Protein AF-Q55FI7-F1 (afdb_monomer)

Sequence (156 aa):
MATTINTSNKNTVKLLDILKIIFENNKTNTISEETLLSLYYIFDQTIFASLELIDKELITKYVFQPSNRYFYVVEGRKGAKYMCLIQGDYCSCPSFNFSVLLKSDSVYCKHQISSILAEIISNVKVIEFDDSEYQSQILSIESLSFKTPTHKFQQK

Mean predicted aligned error: 8.37 Å

Secondary structure (DSSP, 8-state):
-PPP----------HHHHHHHHHHT--SSSPPHHHHHHHHHHHTTHHHHHHHHHHTT-EEEEEEETTTEEEEEEE-GGG-EEEEEGGGTEE-SHHIIIIIIIS-S-SS-HHHHHHHHHHHHT--EEEEEEGGGHHHHHHHHHHTS-----------

InterPro domains:
  IPR007527 Zinc finger, SWIM-type [PS50966] (82-120)

Organism: Dictyostelium discoideum (NCBI:txid44689)

Nearest PDB structures (foldseek):
  4ffj-assembly1_A  TM=4.790E-01  e=2.844E+00  Streptococcus pneumoniae
  3p0l-assembly3_C  TM=3.364E-01  e=8.596E+00  Homo sapiens
  3pcs-assembly3_C  TM=3.323E-01  e=9.720E+00  Escherichia coli O157:H7

Radius of gyration: 17.69 Å; Cα contacts (8 Å, |Δi|>4): 197; chains: 1; bounding box: 40×46×50 Å

pLDDT: mean 85.81, std 16.72, range [36.94, 98.44]

Solvent-accessible surface area (backbone atoms only — not comparable to full-atom values): 9216 Å² total; per-residue (Å²): 135,85,80,81,81,79,80,78,77,76,85,76,77,50,68,70,57,55,52,49,58,62,46,70,76,49,90,54,102,57,82,49,71,68,51,49,52,52,45,34,73,75,49,42,79,45,41,60,65,10,49,53,40,55,78,66,63,35,44,35,36,40,36,22,42,89,80,67,50,66,39,32,42,35,62,47,77,96,75,20,32,29,50,25,36,78,94,71,80,41,50,69,42,54,54,28,56,43,37,30,68,70,64,58,79,31,96,60,34,42,64,48,51,27,52,52,51,30,62,74,70,65,74,50,53,74,48,80,44,50,54,87,45,50,65,60,53,50,53,54,39,56,75,35,34,71,74,66,80,73,73,74,78,76,79,127

Structure (mmCIF, N/CA/C/O backbone):
data_AF-Q55FI7-F1
#
_entry.id   AF-Q55FI7-F1
#
loop_
_atom_site.group_PDB
_atom_site.id
_atom_site.type_symbol
_atom_site.label_atom_id
_atom_site.label_alt_id
_atom_site.label_comp_id
_atom_site.label_asym_id
_atom_site.label_entity_id
_atom_site.label_seq_id
_atom_site.pdbx_PDB_ins_code
_atom_site.Cartn_x
_atom_site.Cartn_y
_atom_site.Cartn_z
_atom_site.occupancy
_atom_site.B_iso_or_equiv
_atom_site.auth_seq_id
_atom_site.auth_comp_id
_atom_site.auth_asym_id
_atom_site.auth_atom_id
_atom_site.pdbx_PDB_model_num
ATOM 1 N N . MET A 1 1 ? -18.807 -5.988 -36.591 1.00 44.88 1 MET A N 1
ATOM 2 C CA . MET A 1 1 ? -18.605 -7.215 -35.792 1.00 44.88 1 MET A CA 1
ATOM 3 C C . MET A 1 1 ? -17.344 -7.017 -34.973 1.00 44.88 1 MET A C 1
ATOM 5 O O . MET A 1 1 ? -16.273 -6.980 -35.559 1.00 44.88 1 MET A O 1
ATOM 9 N N . ALA A 1 2 ? -17.461 -6.773 -33.667 1.00 43.16 2 ALA A N 1
ATOM 10 C CA . ALA A 1 2 ? -16.294 -6.764 -32.791 1.00 43.16 2 ALA A CA 1
ATOM 11 C C . ALA A 1 2 ? -16.048 -8.205 -32.339 1.00 43.16 2 ALA A C 1
ATOM 13 O O . ALA A 1 2 ? -16.924 -8.833 -31.747 1.00 43.16 2 ALA A O 1
ATOM 14 N N . THR A 1 3 ? -14.889 -8.733 -32.712 1.00 41.62 3 THR A N 1
ATOM 15 C CA . THR A 1 3 ? -14.430 -10.080 -32.389 1.00 41.62 3 THR A CA 1
ATOM 16 C C . THR A 1 3 ? -14.264 -10.226 -30.881 1.00 41.62 3 THR A C 1
ATOM 18 O O . THR A 1 3 ? -13.543 -9.457 -30.247 1.00 41.62 3 THR A O 1
ATOM 21 N N . THR A 1 4 ? -14.932 -11.229 -30.319 1.00 44.56 4 THR A N 1
ATOM 22 C CA . THR A 1 4 ? -14.779 -11.695 -28.941 1.00 44.56 4 THR A CA 1
ATOM 23 C C . THR A 1 4 ? -13.309 -11.987 -28.642 1.00 44.56 4 THR A C 1
ATOM 25 O O . THR A 1 4 ? -12.707 -12.866 -29.260 1.00 44.56 4 THR A O 1
ATOM 28 N N . ILE A 1 5 ? -12.729 -11.273 -27.674 1.00 45.03 5 ILE A N 1
ATOM 29 C CA . ILE A 1 5 ? -11.434 -11.640 -27.099 1.00 45.03 5 ILE A CA 1
ATOM 30 C C . ILE A 1 5 ? -11.685 -12.855 -26.209 1.00 45.03 5 ILE A C 1
ATOM 32 O O . ILE A 1 5 ? -12.212 -12.743 -25.106 1.00 45.03 5 ILE A O 1
ATOM 36 N N . ASN A 1 6 ? -11.325 -14.030 -26.712 1.00 42.56 6 ASN A N 1
ATOM 37 C CA . ASN A 1 6 ? -11.330 -15.256 -25.934 1.00 42.56 6 ASN A CA 1
ATOM 38 C C . ASN A 1 6 ? -10.098 -15.250 -25.012 1.00 42.56 6 ASN A C 1
ATOM 40 O O . ASN A 1 6 ? -9.049 -15.787 -25.362 1.00 42.56 6 ASN A O 1
ATOM 44 N N . THR A 1 7 ? -10.185 -14.607 -23.842 1.00 50.78 7 THR A N 1
ATOM 45 C CA . THR A 1 7 ? -9.171 -14.733 -22.777 1.00 50.78 7 THR A CA 1
ATOM 46 C C . THR A 1 7 ? -9.348 -16.065 -22.049 1.00 50.78 7 THR A C 1
ATOM 48 O O . THR A 1 7 ? -9.555 -16.114 -20.839 1.00 50.78 7 THR A O 1
ATOM 51 N N . SER A 1 8 ? -9.317 -17.165 -22.798 1.00 48.09 8 SER A N 1
ATOM 52 C CA . SER A 1 8 ? -9.347 -18.504 -22.230 1.00 48.09 8 SER A CA 1
ATOM 53 C C . SER A 1 8 ? -7.955 -18.822 -21.691 1.00 48.09 8 SER A C 1
ATOM 55 O O . SER A 1 8 ? -7.040 -19.142 -22.443 1.00 48.09 8 SER A O 1
ATOM 57 N N . ASN A 1 9 ? -7.834 -18.742 -20.367 1.00 51.00 9 ASN A N 1
ATOM 58 C CA . ASN A 1 9 ? -6.812 -19.414 -19.571 1.00 51.00 9 ASN A CA 1
ATOM 59 C C . ASN A 1 9 ? -5.389 -18.821 -19.600 1.00 51.00 9 ASN A C 1
ATOM 61 O O . ASN A 1 9 ? -4.402 -19.524 -19.810 1.00 51.00 9 ASN A O 1
ATOM 65 N N . LYS A 1 10 ? -5.252 -17.520 -19.308 1.00 55.03 10 LYS A N 1
ATOM 66 C CA . LYS A 1 10 ? -4.032 -17.075 -18.621 1.00 55.03 10 LYS A CA 1
ATOM 67 C C . LYS A 1 10 ? -4.208 -17.455 -17.156 1.00 55.03 10 LYS A C 1
ATOM 69 O O . LYS A 1 10 ? -5.007 -16.822 -16.473 1.00 55.03 10 LYS A O 1
ATOM 74 N N . ASN A 1 11 ? -3.474 -18.459 -16.680 1.00 55.81 11 ASN A N 1
ATOM 75 C CA . ASN A 1 11 ? -3.245 -18.640 -15.247 1.00 55.81 11 ASN A CA 1
ATOM 76 C C . ASN A 1 11 ? -2.482 -17.405 -14.750 1.00 55.81 11 ASN A C 1
ATOM 78 O O . ASN A 1 11 ? -1.253 -17.387 -14.722 1.00 55.81 11 ASN A O 1
ATOM 82 N N . THR A 1 12 ? -3.194 -16.318 -14.466 1.00 72.19 12 THR A N 1
ATOM 83 C CA . THR A 1 12 ? -2.598 -15.113 -13.902 1.00 72.19 12 THR A CA 1
ATOM 84 C C . THR A 1 12 ? -2.292 -15.406 -12.445 1.00 72.19 12 THR A C 1
ATOM 86 O O . THR A 1 12 ? -3.181 -15.343 -11.599 1.00 72.19 12 THR A O 1
ATOM 89 N N . VAL A 1 13 ? -1.044 -15.764 -12.165 1.00 78.12 13 VAL A N 1
ATOM 90 C CA . VAL A 1 13 ? -0.530 -15.820 -10.798 1.00 78.12 13 VAL A CA 1
ATOM 91 C C . VAL A 1 13 ? -0.375 -14.379 -10.317 1.00 78.12 13 VAL A C 1
ATOM 93 O O . VAL A 1 1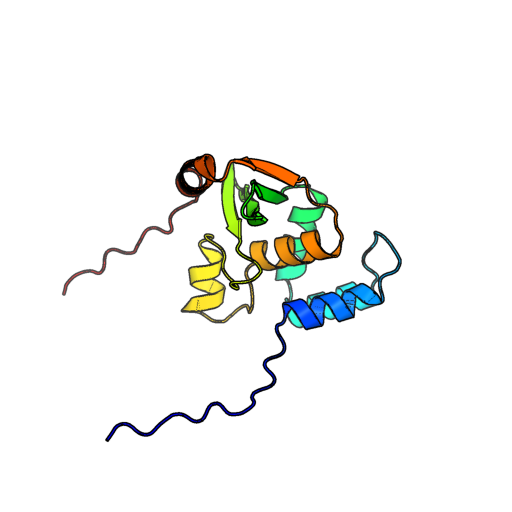3 ? 0.285 -13.583 -10.990 1.00 78.12 13 VAL A O 1
ATOM 96 N N . LYS A 1 14 ? -0.995 -14.012 -9.189 1.00 83.75 14 LYS A N 1
ATOM 97 C CA . LYS A 1 14 ? -0.761 -12.688 -8.603 1.00 83.75 14 LYS A CA 1
ATOM 98 C C . LYS A 1 14 ? 0.590 -12.689 -7.902 1.00 83.75 14 LYS A C 1
ATOM 100 O O . LYS A 1 14 ? 0.974 -13.676 -7.279 1.00 83.75 14 LYS A O 1
ATOM 105 N N . LEU A 1 15 ? 1.290 -11.555 -7.927 1.00 85.25 15 LEU A N 1
ATOM 106 C CA . LEU A 1 15 ? 2.543 -11.412 -7.183 1.00 85.25 15 LEU A CA 1
ATOM 107 C C . LEU A 1 15 ? 2.333 -11.663 -5.680 1.00 85.25 15 LEU A C 1
ATOM 109 O O . LEU A 1 15 ? 3.181 -12.270 -5.037 1.00 85.25 15 LEU A O 1
ATOM 113 N N . LEU A 1 16 ? 1.162 -11.303 -5.143 1.00 85.31 16 LEU A N 1
ATOM 114 C CA . LEU A 1 16 ? 0.759 -11.653 -3.779 1.00 85.31 16 LEU A CA 1
ATOM 115 C C . LEU A 1 16 ? 0.841 -13.163 -3.490 1.00 85.31 16 LEU A C 1
ATOM 117 O O . LEU A 1 16 ? 1.266 -13.543 -2.403 1.00 85.31 16 LEU A O 1
ATOM 121 N N . ASP A 1 17 ? 0.458 -14.016 -4.441 1.00 87.31 17 ASP A N 1
ATOM 122 C CA . ASP A 1 17 ? 0.471 -15.471 -4.258 1.00 87.31 17 ASP A CA 1
ATOM 123 C C . ASP A 1 17 ? 1.910 -16.005 -4.237 1.00 87.31 17 ASP A C 1
ATOM 125 O O . ASP A 1 17 ? 2.257 -16.826 -3.392 1.00 87.31 17 ASP A O 1
ATOM 129 N N . ILE A 1 18 ? 2.783 -15.465 -5.097 1.00 88.19 18 ILE A N 1
ATOM 130 C CA . ILE A 1 18 ? 4.222 -15.782 -5.100 1.00 88.19 18 ILE A CA 1
ATOM 131 C C . ILE A 1 18 ? 4.863 -15.374 -3.770 1.00 88.19 18 ILE A C 1
ATOM 133 O O . ILE A 1 18 ? 5.632 -16.138 -3.192 1.00 88.19 18 ILE A O 1
ATOM 137 N N . LEU A 1 19 ? 4.532 -14.186 -3.260 1.00 89.44 19 LEU A N 1
ATOM 138 C CA . LEU A 1 19 ? 5.065 -13.708 -1.985 1.00 89.44 19 LEU A CA 1
ATOM 139 C C . LEU A 1 19 ? 4.609 -14.578 -0.814 1.00 89.44 19 LEU A C 1
ATOM 141 O O . LEU A 1 19 ? 5.421 -14.877 0.053 1.00 89.44 19 LEU A O 1
ATOM 145 N N . LYS A 1 20 ? 3.351 -15.033 -0.798 1.00 87.31 20 LYS A N 1
ATOM 146 C CA . LYS A 1 20 ? 2.885 -15.988 0.217 1.00 87.31 20 LYS A CA 1
ATOM 147 C C . LYS A 1 20 ? 3.720 -17.266 0.195 1.00 87.31 20 LYS A C 1
ATOM 149 O O . LYS A 1 20 ? 4.226 -17.643 1.241 1.00 87.31 20 LYS A O 1
ATOM 154 N N . ILE A 1 21 ? 3.968 -17.849 -0.979 1.00 87.19 21 ILE A N 1
ATOM 155 C CA . ILE A 1 21 ? 4.804 -19.056 -1.127 1.00 87.19 21 ILE A CA 1
ATOM 156 C C . ILE A 1 21 ? 6.240 -18.815 -0.632 1.00 87.19 21 ILE A C 1
ATOM 158 O O . ILE A 1 21 ? 6.808 -19.647 0.073 1.00 87.19 21 ILE A O 1
ATOM 162 N N . ILE A 1 22 ? 6.834 -17.663 -0.962 1.00 86.38 22 ILE A N 1
ATOM 163 C CA . ILE A 1 22 ? 8.176 -17.287 -0.485 1.00 86.38 22 ILE A CA 1
ATOM 164 C C . ILE A 1 22 ? 8.225 -17.252 1.054 1.00 86.38 22 ILE A C 1
ATOM 166 O O . ILE A 1 22 ? 9.224 -17.656 1.651 1.00 86.38 22 ILE A O 1
ATOM 170 N N . PHE A 1 23 ? 7.149 -16.794 1.696 1.00 83.94 23 PHE A N 1
ATOM 171 C CA . PHE A 1 23 ? 7.047 -16.687 3.150 1.00 83.94 23 PHE A CA 1
ATOM 172 C C . PHE A 1 23 ? 6.506 -17.937 3.852 1.00 83.94 23 PHE A C 1
ATOM 174 O O . PHE A 1 23 ? 6.762 -18.087 5.039 1.00 83.94 23 PHE A O 1
ATOM 181 N N . GLU A 1 24 ? 5.824 -18.857 3.169 1.00 80.44 24 GLU A N 1
ATOM 182 C CA . GLU A 1 24 ? 5.378 -20.138 3.748 1.00 80.44 24 GLU A CA 1
ATOM 183 C C . GLU A 1 24 ? 6.557 -20.954 4.295 1.00 80.44 24 GLU A C 1
ATOM 185 O O . GLU A 1 24 ? 6.442 -21.639 5.312 1.00 80.44 24 GLU A O 1
ATOM 190 N N . ASN A 1 25 ? 7.725 -20.828 3.661 1.00 69.81 25 ASN A N 1
ATOM 191 C CA . ASN A 1 25 ? 8.963 -21.450 4.127 1.00 69.81 25 ASN A CA 1
ATOM 192 C C . ASN A 1 25 ? 9.587 -20.730 5.335 1.00 69.81 25 ASN A C 1
ATOM 194 O O . ASN A 1 25 ? 10.480 -21.275 5.990 1.00 69.81 25 ASN A O 1
ATOM 198 N N . ASN A 1 26 ? 9.121 -19.523 5.657 1.00 68.81 26 ASN A N 1
ATOM 199 C CA . ASN A 1 26 ? 9.643 -18.727 6.751 1.00 68.81 26 ASN A CA 1
ATOM 200 C C . ASN A 1 26 ? 8.934 -19.084 8.066 1.00 68.81 26 ASN A C 1
ATOM 202 O O . ASN A 1 26 ? 7.894 -18.540 8.421 1.00 68.81 26 ASN A O 1
ATOM 206 N N . LYS A 1 27 ? 9.516 -20.027 8.810 1.00 59.59 27 LYS A N 1
ATOM 207 C CA . LYS A 1 27 ? 8.973 -20.521 10.091 1.00 59.59 27 LYS A CA 1
ATOM 208 C C . LYS A 1 27 ? 9.175 -19.561 11.270 1.00 59.59 27 LYS A C 1
ATOM 210 O O . LYS A 1 27 ? 8.808 -19.896 12.393 1.00 59.59 27 LYS A O 1
ATOM 215 N N . THR A 1 28 ? 9.815 -18.417 11.046 1.00 67.94 28 THR A N 1
ATOM 216 C CA . THR A 1 28 ? 10.240 -17.489 12.099 1.00 67.94 28 THR A CA 1
ATOM 217 C C . THR A 1 28 ? 9.657 -16.097 11.879 1.00 67.94 28 THR A C 1
ATOM 219 O O . THR A 1 28 ? 9.407 -15.707 10.744 1.00 67.94 28 THR A O 1
ATOM 222 N N . ASN A 1 29 ? 9.535 -15.303 12.949 1.00 67.00 29 ASN A N 1
ATOM 223 C CA . ASN A 1 29 ? 9.183 -13.875 12.857 1.00 67.00 29 ASN A CA 1
ATOM 224 C C . ASN A 1 29 ? 10.282 -13.023 12.188 1.00 67.00 29 ASN A C 1
ATOM 226 O O . ASN A 1 29 ? 10.115 -11.820 12.013 1.00 67.00 29 ASN A O 1
ATOM 230 N N . THR A 1 30 ? 11.420 -13.626 11.847 1.00 75.25 30 THR A N 1
ATOM 231 C CA . THR A 1 30 ? 12.545 -12.986 11.166 1.00 75.25 30 THR A CA 1
ATOM 232 C C . THR A 1 30 ? 12.545 -13.338 9.685 1.00 75.25 30 THR A C 1
ATOM 234 O O . THR A 1 30 ? 12.233 -14.464 9.316 1.00 75.25 30 THR A O 1
ATOM 237 N N . ILE A 1 31 ? 12.921 -12.402 8.815 1.00 83.25 31 ILE A N 1
ATOM 238 C CA . ILE A 1 31 ? 13.128 -12.694 7.389 1.00 83.25 31 ILE A CA 1
ATOM 239 C C . ILE A 1 31 ? 14.475 -13.409 7.237 1.00 83.25 31 ILE A C 1
ATOM 241 O O . ILE A 1 31 ? 15.502 -12.868 7.641 1.00 83.25 31 ILE A O 1
ATOM 245 N N . SER A 1 32 ? 14.478 -14.622 6.674 1.00 87.69 32 SER A N 1
ATOM 246 C CA . SER A 1 32 ? 15.726 -15.337 6.373 1.00 87.69 32 SER A CA 1
ATOM 247 C C . SER A 1 32 ? 16.547 -14.603 5.303 1.00 87.69 32 SER A C 1
ATOM 249 O O . SER A 1 32 ? 15.985 -13.870 4.488 1.00 87.69 32 SER A O 1
ATOM 251 N N . GLU A 1 33 ? 17.864 -14.818 5.257 1.00 88.75 33 GLU A N 1
ATOM 252 C CA . GLU A 1 33 ? 18.724 -14.222 4.221 1.00 88.75 33 GLU A CA 1
ATOM 253 C C . GLU A 1 33 ? 18.263 -14.605 2.805 1.00 88.75 33 GLU A C 1
ATOM 255 O O . GLU A 1 33 ? 18.174 -13.752 1.927 1.00 88.75 33 GLU A O 1
ATOM 260 N N . GLU A 1 34 ? 17.867 -15.862 2.598 1.00 89.94 34 GLU A N 1
ATOM 261 C CA . GLU A 1 34 ? 17.367 -16.361 1.313 1.00 89.94 34 GLU A CA 1
ATOM 262 C C . GLU A 1 34 ? 16.036 -15.699 0.911 1.00 89.94 34 GLU A C 1
ATOM 264 O O . GLU A 1 34 ? 15.846 -15.289 -0.241 1.00 89.94 34 GLU A O 1
ATOM 269 N N . THR A 1 35 ? 15.129 -15.506 1.877 1.00 90.69 35 THR A N 1
ATOM 270 C CA . THR A 1 35 ? 13.891 -14.740 1.680 1.00 90.69 35 THR A CA 1
ATOM 271 C C . THR A 1 35 ? 14.205 -13.283 1.339 1.00 90.69 35 THR A C 1
ATOM 273 O O . THR A 1 35 ? 13.624 -12.738 0.402 1.00 90.69 35 THR A O 1
ATOM 276 N N . LEU A 1 36 ? 15.139 -12.647 2.053 1.00 92.06 36 LEU A N 1
ATOM 277 C CA . LEU A 1 36 ? 15.524 -11.256 1.814 1.00 92.06 36 LEU A CA 1
ATOM 278 C C . LEU A 1 36 ? 16.141 -11.073 0.422 1.00 92.06 36 LEU A C 1
ATOM 280 O O . LEU A 1 36 ? 15.766 -10.139 -0.283 1.00 92.06 36 LEU A O 1
ATOM 284 N N . LEU A 1 37 ? 17.027 -11.979 0.002 1.00 94.06 37 LEU A N 1
ATOM 285 C CA . LEU A 1 37 ? 17.614 -11.983 -1.339 1.00 94.06 37 LEU A CA 1
ATOM 286 C C . LEU A 1 37 ? 16.546 -12.159 -2.423 1.00 94.06 37 LEU A C 1
ATOM 288 O O . LEU A 1 37 ? 16.572 -11.448 -3.426 1.00 94.06 37 LEU A O 1
ATOM 292 N N . SER A 1 38 ? 15.571 -13.045 -2.205 1.00 93.44 38 SER A N 1
ATOM 293 C CA . SER A 1 38 ? 14.446 -13.241 -3.130 1.00 93.44 38 SER A CA 1
ATOM 294 C C . SER A 1 38 ? 13.596 -11.975 -3.263 1.00 93.44 38 SER A C 1
ATOM 296 O O . SER A 1 38 ? 13.244 -11.565 -4.367 1.00 93.44 38 SER A O 1
ATOM 298 N N . LEU A 1 39 ? 13.298 -11.309 -2.145 1.00 94.12 39 LEU A N 1
ATOM 299 C CA . LEU A 1 39 ? 12.551 -10.051 -2.146 1.00 94.12 39 LEU A CA 1
ATOM 300 C C . LEU A 1 39 ? 13.337 -8.917 -2.802 1.00 94.12 39 LEU A C 1
ATOM 302 O O . LEU A 1 39 ? 12.759 -8.146 -3.565 1.00 94.12 39 LEU A O 1
ATOM 306 N N . TYR A 1 40 ? 14.640 -8.831 -2.539 1.00 95.69 40 TYR A N 1
ATOM 307 C CA . TYR A 1 40 ? 15.529 -7.873 -3.187 1.00 95.69 40 TYR A CA 1
ATOM 308 C C . TYR A 1 40 ? 15.605 -8.112 -4.698 1.00 95.69 40 TYR A C 1
ATOM 310 O O . TYR A 1 40 ? 15.554 -7.164 -5.468 1.00 95.69 40 TYR A O 1
ATOM 318 N N . TYR A 1 41 ? 15.631 -9.364 -5.152 1.00 95.00 41 TYR A N 1
ATOM 319 C CA . TYR A 1 41 ? 15.592 -9.672 -6.581 1.00 95.00 41 TYR A CA 1
ATOM 320 C C . TYR A 1 41 ? 14.296 -9.187 -7.261 1.00 95.00 41 TYR A C 1
ATOM 322 O O . TYR A 1 41 ? 14.329 -8.740 -8.404 1.00 95.00 41 TYR A O 1
ATOM 330 N N . ILE A 1 42 ? 13.157 -9.245 -6.560 1.00 93.38 42 ILE A N 1
ATOM 331 C CA . ILE A 1 42 ? 11.845 -8.843 -7.096 1.00 93.38 42 ILE A CA 1
ATOM 332 C C . ILE A 1 42 ? 11.635 -7.321 -7.031 1.00 93.38 42 ILE A C 1
ATOM 334 O O . ILE A 1 42 ? 11.091 -6.728 -7.963 1.00 93.38 42 ILE A O 1
ATOM 338 N N . PHE A 1 43 ? 12.011 -6.691 -5.917 1.00 95.38 43 PHE A N 1
ATOM 339 C CA . PHE A 1 43 ? 11.673 -5.295 -5.607 1.00 95.38 43 PHE A CA 1
ATOM 340 C C . PHE A 1 43 ? 12.858 -4.330 -5.643 1.00 95.38 43 PHE A C 1
ATOM 342 O O . PHE A 1 43 ? 12.667 -3.124 -5.440 1.00 95.38 43 PHE A O 1
ATOM 349 N N . ASP A 1 44 ? 14.060 -4.848 -5.888 1.00 94.81 44 ASP A N 1
ATOM 350 C CA . ASP A 1 44 ? 15.320 -4.112 -5.853 1.00 94.81 44 ASP A CA 1
ATOM 351 C C . ASP A 1 44 ? 15.450 -3.299 -4.546 1.00 94.81 44 ASP A C 1
ATOM 353 O O . ASP A 1 44 ? 14.990 -3.725 -3.482 1.00 94.81 44 ASP A O 1
ATOM 357 N N . GLN A 1 45 ? 16.027 -2.099 -4.589 1.00 95.50 45 GLN A N 1
ATOM 358 C CA . GLN A 1 45 ? 16.258 -1.237 -3.430 1.00 95.50 45 GLN A CA 1
ATOM 359 C C . GLN A 1 45 ? 14.964 -0.806 -2.716 1.00 95.50 45 GLN A C 1
ATOM 361 O O . GLN A 1 45 ? 15.002 -0.376 -1.559 1.00 95.50 45 GLN A O 1
ATOM 366 N N . THR A 1 46 ? 13.799 -0.936 -3.363 1.00 96.00 46 THR A N 1
ATOM 367 C CA . THR A 1 46 ? 12.503 -0.564 -2.773 1.00 96.00 46 THR A CA 1
ATOM 368 C C . THR A 1 46 ? 12.159 -1.438 -1.564 1.00 96.00 46 THR A C 1
ATOM 370 O O . THR A 1 46 ? 11.446 -0.978 -0.665 1.00 96.00 46 THR A O 1
ATOM 373 N N . ILE A 1 47 ? 12.693 -2.667 -1.490 1.00 96.00 47 ILE A N 1
ATOM 374 C CA . ILE A 1 47 ? 12.448 -3.565 -0.357 1.00 96.00 47 ILE A CA 1
ATOM 375 C C . ILE A 1 47 ? 12.920 -2.963 0.966 1.00 96.00 47 ILE A C 1
ATOM 377 O O . ILE A 1 47 ? 12.175 -2.993 1.939 1.00 96.00 47 ILE A O 1
ATOM 381 N N . PHE A 1 48 ? 14.094 -2.328 1.006 1.00 96.19 48 PHE A N 1
ATOM 382 C CA . PHE A 1 48 ? 14.669 -1.814 2.252 1.00 96.19 48 PHE A CA 1
ATOM 383 C C . PHE A 1 48 ? 13.814 -0.704 2.860 1.00 96.19 48 PHE A C 1
ATOM 385 O O . PHE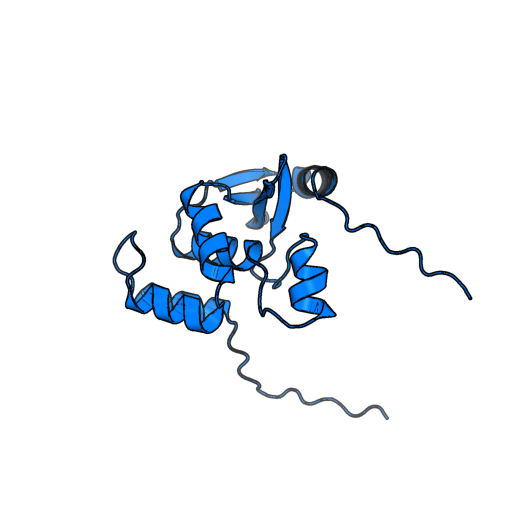 A 1 48 ? 13.503 -0.731 4.047 1.00 96.19 48 PHE A O 1
ATOM 392 N N . ALA A 1 49 ? 13.341 0.224 2.025 1.00 96.06 49 ALA A N 1
ATOM 393 C CA . ALA A 1 49 ? 12.420 1.267 2.467 1.00 96.06 49 ALA A CA 1
ATOM 394 C C . ALA A 1 49 ? 11.042 0.711 2.865 1.00 96.06 49 ALA A C 1
ATOM 396 O O . ALA A 1 49 ? 10.306 1.373 3.588 1.00 96.06 49 ALA A O 1
ATOM 397 N N . SER A 1 50 ? 10.669 -0.471 2.368 1.00 95.81 50 SER A N 1
ATOM 398 C CA . SER A 1 50 ? 9.422 -1.149 2.736 1.00 95.81 50 SER A CA 1
ATOM 399 C C . SER A 1 50 ? 9.548 -1.846 4.090 1.00 95.81 50 SER A C 1
ATOM 401 O O . SER A 1 50 ? 8.638 -1.740 4.906 1.00 95.81 50 SER A O 1
ATOM 403 N N . LEU A 1 51 ? 10.684 -2.504 4.347 1.00 94.38 51 LEU A N 1
ATOM 404 C CA . LEU A 1 51 ? 11.000 -3.123 5.636 1.00 94.38 51 LEU A CA 1
ATOM 405 C C . LEU A 1 51 ? 11.114 -2.071 6.745 1.00 94.38 51 LEU A C 1
ATOM 407 O O . LEU A 1 51 ? 10.522 -2.247 7.800 1.00 94.38 51 LEU A O 1
ATOM 411 N N . GLU A 1 52 ? 11.726 -0.915 6.464 1.00 95.06 52 GLU A N 1
ATOM 412 C CA . GLU A 1 52 ? 11.797 0.201 7.420 1.00 95.06 52 GLU A CA 1
ATOM 413 C C . GLU A 1 52 ? 10.405 0.676 7.889 1.00 95.06 52 GLU A C 1
ATOM 415 O O . GLU A 1 52 ? 10.242 1.083 9.039 1.00 95.06 52 GLU A O 1
ATOM 420 N N . LEU A 1 53 ? 9.385 0.633 7.019 1.00 95.38 53 LEU A N 1
ATOM 421 C CA . LEU A 1 53 ? 8.008 0.988 7.393 1.00 95.38 53 LEU A CA 1
ATOM 422 C C . LEU A 1 53 ? 7.379 -0.046 8.336 1.00 95.38 53 LEU A C 1
ATOM 424 O O . LEU A 1 53 ? 6.582 0.333 9.193 1.00 95.38 53 LEU A O 1
ATOM 428 N N . ILE A 1 54 ? 7.725 -1.325 8.171 1.00 93.44 54 ILE A N 1
ATOM 429 C CA . ILE A 1 54 ? 7.255 -2.421 9.027 1.00 93.44 54 ILE A CA 1
ATOM 430 C C . ILE A 1 54 ? 7.951 -2.345 10.385 1.00 93.44 54 ILE A C 1
ATOM 432 O O . ILE A 1 54 ? 7.271 -2.342 11.405 1.00 93.44 54 ILE A O 1
ATOM 436 N N . ASP A 1 55 ? 9.278 -2.198 10.397 1.00 92.12 55 ASP A N 1
ATOM 437 C CA . ASP A 1 55 ? 10.088 -2.119 11.621 1.00 92.12 55 ASP A CA 1
ATOM 438 C C . ASP A 1 55 ? 9.684 -0.938 12.516 1.00 92.12 55 ASP A C 1
ATOM 440 O O . ASP A 1 55 ? 9.799 -1.000 13.736 1.00 92.12 55 ASP A O 1
ATOM 444 N N . LYS A 1 56 ? 9.203 0.153 11.909 1.00 93.88 56 LYS A N 1
ATOM 445 C CA . LYS A 1 56 ? 8.707 1.345 12.613 1.00 93.88 56 LYS A CA 1
ATOM 446 C C . LYS A 1 56 ? 7.214 1.292 12.953 1.00 93.88 56 LYS A C 1
ATOM 448 O O . LYS A 1 56 ? 6.684 2.298 13.416 1.00 93.88 56 LYS A O 1
ATOM 453 N N . GLU A 1 57 ? 6.538 0.175 12.683 1.00 93.94 57 GLU A N 1
ATOM 454 C CA . GLU A 1 57 ? 5.103 -0.025 12.934 1.00 93.94 57 GLU A CA 1
ATOM 455 C C . GLU A 1 57 ? 4.206 1.047 12.273 1.00 93.94 57 GLU A C 1
ATOM 457 O O . GLU A 1 57 ? 3.147 1.417 12.778 1.00 93.94 57 GLU A O 1
ATOM 462 N N . LEU A 1 58 ? 4.605 1.547 11.097 1.00 95.38 58 LEU A N 1
ATOM 463 C CA . LEU A 1 58 ? 3.929 2.646 10.387 1.00 95.38 58 LEU A CA 1
ATOM 464 C C . LEU A 1 58 ? 2.761 2.178 9.509 1.00 95.38 58 LEU A C 1
ATOM 466 O O . LEU A 1 58 ? 2.360 2.871 8.570 1.00 95.38 58 LEU A O 1
ATOM 470 N N . ILE A 1 59 ? 2.234 0.983 9.770 1.00 96.38 59 ILE A N 1
ATOM 471 C CA . ILE A 1 59 ? 1.198 0.339 8.965 1.00 96.38 59 ILE A CA 1
ATOM 472 C C . ILE A 1 59 ? 0.058 -0.070 9.888 1.00 96.38 59 ILE A C 1
ATOM 474 O O . ILE A 1 59 ? 0.261 -0.730 10.903 1.00 96.38 59 ILE A O 1
ATOM 478 N N . THR A 1 60 ? -1.163 0.311 9.528 1.00 97.19 60 THR A N 1
ATOM 479 C CA . THR A 1 60 ? -2.380 -0.089 10.240 1.00 97.19 60 THR A CA 1
ATOM 480 C C . THR A 1 60 ? -3.398 -0.649 9.253 1.00 97.19 60 THR A C 1
ATOM 482 O O . THR A 1 60 ? -3.646 -0.048 8.210 1.00 97.19 60 THR A O 1
ATOM 485 N N . LYS A 1 61 ? -4.009 -1.787 9.575 1.00 97.75 61 LYS A N 1
ATOM 486 C CA . LYS A 1 61 ? -5.101 -2.399 8.814 1.00 97.75 61 LYS A CA 1
ATOM 487 C C . LYS A 1 61 ? -6.433 -1.882 9.350 1.00 97.75 61 LYS A C 1
ATOM 489 O O . LYS A 1 61 ? -6.736 -2.062 10.526 1.00 97.75 61 LYS A O 1
ATOM 494 N N . TYR A 1 62 ? -7.210 -1.221 8.502 1.00 98.12 62 TYR A N 1
ATOM 495 C CA . TYR A 1 62 ? -8.566 -0.776 8.826 1.00 98.12 62 TYR A CA 1
ATOM 496 C C . TYR A 1 62 ? -9.531 -1.838 8.321 1.00 98.12 62 TYR A C 1
ATOM 498 O O . TYR A 1 62 ? -9.476 -2.180 7.139 1.00 98.12 62 TYR A O 1
ATOM 506 N N . VAL A 1 63 ? -10.380 -2.364 9.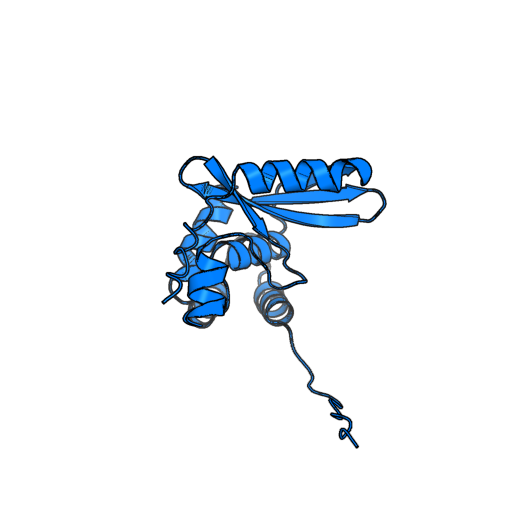201 1.00 98.06 63 VAL A N 1
ATOM 507 C CA . VAL A 1 63 ? -11.390 -3.384 8.888 1.00 98.06 63 VAL A CA 1
ATOM 508 C C . VAL A 1 63 ? -12.768 -2.816 9.204 1.00 98.06 63 VAL A C 1
ATOM 510 O O . VAL A 1 63 ? -12.959 -2.218 10.255 1.00 98.06 63 VAL A O 1
ATOM 513 N N . PHE A 1 64 ? -13.719 -2.994 8.296 1.00 98.44 64 PHE A N 1
ATOM 514 C CA . PHE A 1 64 ? -15.072 -2.462 8.418 1.00 98.44 64 PHE A CA 1
ATOM 515 C C . PHE A 1 64 ? -16.071 -3.597 8.599 1.00 98.44 64 PHE A C 1
ATOM 517 O O . PHE A 1 64 ? -16.010 -4.593 7.876 1.00 98.44 64 PHE A O 1
ATOM 524 N N . GLN A 1 65 ? -16.960 -3.461 9.577 1.00 98.38 65 GLN A N 1
ATOM 525 C CA . GLN A 1 65 ? -17.964 -4.461 9.924 1.00 98.38 65 GLN A CA 1
ATOM 526 C C . GLN A 1 65 ? -19.375 -3.954 9.597 1.00 98.38 65 GLN A C 1
ATOM 528 O O . GLN A 1 65 ? -19.656 -2.773 9.792 1.00 98.38 65 GLN A O 1
ATOM 533 N N . PRO A 1 66 ? -20.295 -4.832 9.158 1.00 97.81 66 PRO A N 1
ATOM 534 C CA . PRO A 1 66 ? -20.137 -6.280 8.977 1.00 97.81 66 PRO A CA 1
ATOM 535 C C . PRO A 1 66 ? -19.572 -6.705 7.607 1.00 97.81 66 PRO A C 1
ATOM 537 O O . PRO A 1 66 ? -19.434 -7.903 7.361 1.00 97.81 66 PRO A O 1
ATOM 540 N N . SER A 1 67 ? -19.273 -5.779 6.685 1.00 97.50 67 SER A N 1
ATOM 541 C CA . SER A 1 67 ? -18.854 -6.141 5.318 1.00 97.50 67 SER A CA 1
ATOM 542 C C . SER A 1 67 ? -17.510 -6.868 5.220 1.00 97.50 67 SER A C 1
ATOM 544 O O . SER A 1 67 ? -17.218 -7.476 4.187 1.00 97.50 67 SER A O 1
ATOM 546 N N . ASN A 1 68 ? -16.673 -6.771 6.255 1.00 96.81 68 ASN A N 1
ATOM 547 C CA . ASN A 1 68 ? -15.282 -7.214 6.276 1.00 96.81 68 ASN A CA 1
ATOM 548 C C . ASN A 1 68 ? -14.424 -6.577 5.163 1.00 96.81 68 ASN A C 1
ATOM 550 O O . ASN A 1 68 ? -13.403 -7.128 4.740 1.00 96.81 68 ASN A O 1
ATOM 554 N N . ARG A 1 69 ? -14.828 -5.403 4.655 1.00 96.56 69 ARG A N 1
ATOM 555 C CA . ARG A 1 69 ? -13.976 -4.593 3.777 1.00 96.56 69 ARG A CA 1
ATOM 556 C C . ARG A 1 69 ? -12.758 -4.149 4.568 1.00 96.56 69 ARG A C 1
ATOM 558 O O . ARG A 1 69 ? -12.866 -3.825 5.745 1.00 96.56 69 ARG A O 1
ATOM 565 N N . TYR A 1 70 ? -11.604 -4.084 3.918 1.00 96.81 70 TYR A N 1
ATOM 566 C CA . TYR A 1 70 ? -10.397 -3.618 4.583 1.00 96.81 70 TYR A CA 1
ATOM 567 C C . TYR A 1 70 ? -9.445 -2.903 3.634 1.00 96.81 70 TYR A C 1
ATOM 569 O O . TYR A 1 70 ? -9.446 -3.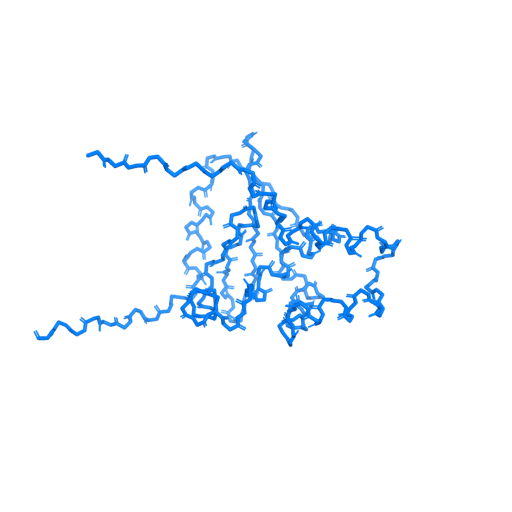128 2.421 1.00 96.81 70 TYR A O 1
ATOM 577 N N . PHE A 1 71 ? -8.620 -2.035 4.207 1.00 97.38 71 PHE A N 1
ATOM 578 C CA . PHE A 1 71 ? -7.492 -1.406 3.530 1.00 97.38 71 PHE A CA 1
ATOM 579 C C . PHE A 1 71 ? -6.367 -1.124 4.523 1.00 97.38 71 PHE A C 1
ATOM 581 O O . PHE A 1 71 ? -6.577 -1.126 5.734 1.00 97.38 71 PHE A O 1
ATOM 588 N N . TYR A 1 72 ? -5.164 -0.875 4.011 1.00 97.50 72 TYR A N 1
ATOM 589 C CA . TYR A 1 72 ? -4.012 -0.526 4.839 1.00 97.50 72 TYR A CA 1
ATOM 590 C C . TYR A 1 72 ? -3.777 0.967 4.770 1.00 97.50 72 TYR A C 1
ATOM 592 O O . TYR A 1 72 ? -3.829 1.571 3.698 1.00 97.50 72 TYR A O 1
ATOM 600 N N . VAL A 1 73 ? -3.488 1.545 5.921 1.00 97.50 73 VAL A N 1
ATOM 601 C CA . VAL A 1 73 ? -3.050 2.919 6.076 1.00 97.50 73 VAL A CA 1
ATOM 602 C C . VAL A 1 73 ? -1.568 2.885 6.393 1.00 97.50 73 VAL A C 1
ATOM 604 O O . VAL A 1 73 ? -1.162 2.293 7.391 1.00 97.50 73 VAL A O 1
ATOM 607 N N . VAL A 1 74 ? -0.772 3.512 5.534 1.00 96.88 74 VAL A N 1
ATOM 608 C CA . VAL A 1 74 ? 0.676 3.619 5.696 1.00 96.88 74 VAL A CA 1
ATOM 609 C C . VAL A 1 74 ? 1.035 5.061 6.006 1.00 96.88 74 VAL A C 1
ATOM 611 O O . VAL A 1 74 ? 0.688 5.974 5.247 1.00 96.88 74 VAL A O 1
ATOM 614 N N . GLU A 1 75 ? 1.731 5.266 7.117 1.00 95.31 75 GLU A N 1
ATOM 615 C CA . GLU A 1 75 ? 2.215 6.578 7.516 1.00 95.31 75 GLU A CA 1
ATOM 616 C C . GLU A 1 75 ? 3.466 6.946 6.714 1.00 95.31 75 GLU A C 1
ATOM 618 O O . GLU A 1 75 ? 4.473 6.239 6.662 1.00 95.31 75 GLU A O 1
ATOM 623 N N . GLY A 1 76 ? 3.370 8.073 6.023 1.00 90.19 76 GLY A N 1
ATOM 624 C CA . GLY A 1 76 ? 4.435 8.668 5.246 1.00 90.19 76 GLY A CA 1
ATOM 625 C C . GLY A 1 76 ? 5.231 9.701 6.036 1.00 90.19 76 GLY A C 1
ATOM 626 O O . GLY A 1 76 ? 5.009 9.988 7.211 1.00 90.19 76 GLY A O 1
ATOM 627 N N . ARG A 1 77 ? 6.171 10.342 5.339 1.00 85.50 77 ARG A N 1
ATOM 628 C CA . ARG A 1 77 ? 6.938 11.460 5.902 1.00 85.50 77 ARG A CA 1
ATOM 629 C C . ARG A 1 77 ? 6.007 12.627 6.247 1.00 85.50 77 ARG A C 1
ATOM 631 O O . ARG A 1 77 ? 5.035 12.866 5.538 1.00 85.50 77 ARG A O 1
ATOM 638 N N . LYS A 1 78 ? 6.367 13.405 7.274 1.00 85.44 78 LYS A N 1
ATOM 639 C CA . LYS A 1 78 ? 5.663 14.642 7.673 1.00 85.44 78 LYS A CA 1
ATOM 640 C C . LYS A 1 78 ? 4.160 14.441 7.965 1.00 85.44 78 LYS A C 1
ATOM 642 O O . LYS A 1 78 ? 3.369 15.340 7.706 1.00 85.44 78 LYS A O 1
ATOM 647 N N . GLY A 1 79 ? 3.777 13.270 8.479 1.00 87.62 79 GLY A N 1
ATOM 648 C CA . GLY A 1 79 ? 2.399 12.975 8.890 1.00 87.62 79 GLY A CA 1
ATOM 649 C C . GLY A 1 79 ? 1.430 12.664 7.748 1.00 87.62 79 GLY A C 1
ATOM 650 O O . GLY A 1 79 ? 0.232 12.550 7.994 1.00 87.62 79 GLY A O 1
ATOM 651 N N . ALA A 1 80 ? 1.916 12.522 6.509 1.00 93.00 80 ALA A N 1
ATOM 652 C CA . ALA A 1 80 ? 1.051 12.098 5.418 1.00 93.00 80 ALA A CA 1
ATOM 653 C C . ALA A 1 80 ? 0.569 10.663 5.608 1.00 93.00 80 ALA A C 1
ATOM 655 O O . ALA A 1 80 ? 1.284 9.838 6.173 1.00 93.00 80 ALA A O 1
ATOM 656 N N . LYS A 1 81 ? -0.611 10.346 5.080 1.00 95.75 81 LYS A N 1
ATOM 657 C CA . LYS A 1 81 ? -1.142 8.981 5.085 1.00 95.75 81 LYS A CA 1
ATOM 658 C C . LYS A 1 81 ? -1.471 8.524 3.674 1.00 95.75 81 LYS A C 1
ATOM 660 O O . LYS A 1 81 ? -1.956 9.300 2.851 1.00 95.75 81 LYS A O 1
ATOM 665 N N . TYR A 1 82 ? -1.199 7.253 3.405 1.00 96.81 82 TYR A N 1
ATOM 666 C CA . TYR A 1 82 ? -1.507 6.614 2.133 1.00 96.81 82 TYR A CA 1
ATOM 667 C C . TYR A 1 82 ? -2.369 5.383 2.355 1.00 96.81 82 TYR A C 1
ATOM 669 O O . TYR A 1 82 ? -2.099 4.575 3.240 1.00 96.81 82 TYR A O 1
ATOM 677 N N . MET A 1 83 ? -3.387 5.235 1.518 1.00 96.56 83 MET A N 1
ATOM 678 C CA . MET A 1 83 ? -4.273 4.082 1.501 1.00 96.56 83 MET A CA 1
ATOM 679 C C . MET A 1 83 ? -3.738 3.061 0.499 1.00 96.56 83 MET A C 1
ATOM 681 O O . MET A 1 83 ? -3.458 3.414 -0.649 1.00 96.56 83 MET A O 1
ATOM 685 N N . CYS A 1 84 ? -3.619 1.803 0.917 1.00 97.31 84 CYS A N 1
ATOM 686 C CA . CYS A 1 84 ? -3.219 0.685 0.069 1.00 97.31 84 CYS A CA 1
ATOM 687 C C . CYS A 1 84 ? -4.322 -0.379 0.023 1.00 97.31 84 CYS A C 1
ATOM 689 O O . CYS A 1 84 ? -4.786 -0.862 1.059 1.00 97.31 84 CYS A O 1
ATOM 691 N N . LEU A 1 85 ? -4.704 -0.772 -1.194 1.00 96.00 85 LEU A N 1
ATOM 692 C CA . LEU A 1 85 ? -5.650 -1.850 -1.477 1.00 96.00 85 LEU A CA 1
ATOM 693 C C . LEU A 1 85 ? -4.874 -3.025 -2.074 1.00 96.00 85 LEU A C 1
ATOM 695 O O . LEU A 1 85 ? -4.671 -3.087 -3.284 1.00 96.00 85 LEU A O 1
ATOM 699 N N . ILE A 1 86 ? -4.433 -3.957 -1.225 1.00 92.00 86 ILE A N 1
ATOM 700 C CA . ILE A 1 86 ? -3.574 -5.078 -1.646 1.00 92.00 86 ILE A CA 1
ATOM 701 C C . ILE A 1 86 ? -4.252 -5.946 -2.712 1.00 92.00 86 ILE A C 1
ATOM 703 O O . ILE A 1 86 ? -3.630 -6.307 -3.701 1.00 92.00 86 ILE A O 1
ATOM 707 N N . GLN A 1 87 ? -5.541 -6.260 -2.548 1.00 90.62 87 GLN A N 1
ATOM 708 C CA . GLN A 1 87 ? -6.258 -7.110 -3.507 1.00 90.62 87 GLN A CA 1
ATOM 709 C C . GLN A 1 87 ? -6.454 -6.451 -4.881 1.00 90.62 87 GLN A C 1
ATOM 711 O O . GLN A 1 87 ? -6.646 -7.162 -5.872 1.00 90.62 87 GLN A O 1
ATOM 716 N N . GLY A 1 88 ? -6.434 -5.115 -4.914 1.00 92.38 88 GLY A N 1
ATOM 717 C CA . GLY A 1 88 ? -6.630 -4.294 -6.105 1.00 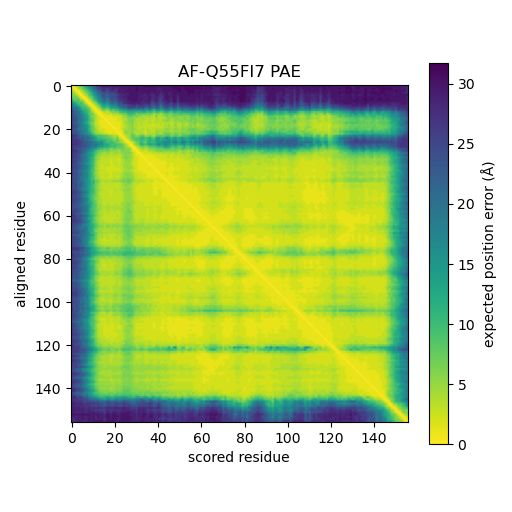92.38 88 GLY A CA 1
ATOM 718 C C . GLY A 1 88 ? -5.347 -3.670 -6.651 1.00 92.38 88 GLY A C 1
ATOM 719 O O . GLY A 1 88 ? -5.454 -2.768 -7.474 1.00 92.38 88 GLY A O 1
ATOM 720 N N . ASP A 1 89 ? -4.168 -4.090 -6.175 1.00 92.44 89 ASP A N 1
ATOM 721 C CA . ASP A 1 89 ? -2.859 -3.600 -6.632 1.00 92.44 89 ASP A CA 1
ATOM 722 C C . ASP A 1 89 ? -2.749 -2.061 -6.672 1.00 92.44 89 ASP A C 1
ATOM 724 O O . ASP A 1 89 ? -2.116 -1.483 -7.556 1.00 92.44 89 ASP A O 1
ATOM 728 N N . TYR A 1 90 ? -3.345 -1.379 -5.684 1.00 95.44 90 TYR A N 1
ATOM 729 C CA . TYR A 1 90 ? -3.456 0.083 -5.659 1.00 95.44 90 TYR A CA 1
ATOM 730 C C . TYR A 1 90 ? -2.848 0.711 -4.402 1.00 95.44 90 TYR A C 1
ATOM 732 O O . TYR A 1 90 ? -2.991 0.196 -3.290 1.00 95.44 90 TYR A O 1
ATOM 740 N N . CYS A 1 91 ? -2.227 1.880 -4.576 1.00 96.62 91 CYS A N 1
ATOM 741 C CA . CYS A 1 91 ? -1.822 2.764 -3.488 1.00 96.62 91 CYS A CA 1
ATOM 742 C C . CYS A 1 91 ? -2.065 4.232 -3.857 1.00 96.62 91 CYS A C 1
ATOM 744 O O . CYS A 1 91 ? -1.729 4.660 -4.956 1.00 96.62 91 CYS A O 1
ATOM 746 N N . SER A 1 92 ? -2.568 5.035 -2.916 1.00 95.25 92 SER A N 1
ATOM 747 C CA . SER A 1 92 ? -2.832 6.465 -3.141 1.00 95.25 92 SER A CA 1
ATOM 748 C C . SER A 1 92 ? -1.580 7.357 -3.167 1.00 95.25 92 SER A C 1
ATOM 750 O O . SER A 1 92 ? -1.692 8.578 -3.281 1.00 95.25 92 SER A O 1
ATOM 752 N N . CYS A 1 93 ? -0.372 6.797 -3.034 1.00 94.69 93 CYS A N 1
ATOM 753 C CA . CYS A 1 93 ? 0.844 7.601 -2.965 1.00 94.69 93 CYS A CA 1
ATOM 754 C C . CYS A 1 93 ? 1.293 8.136 -4.342 1.00 94.69 93 CYS A C 1
ATOM 756 O O . CYS A 1 93 ? 1.123 7.467 -5.364 1.00 94.69 93 CYS A O 1
ATOM 758 N N . PRO A 1 94 ? 1.982 9.294 -4.392 1.00 93.31 94 PRO A N 1
ATOM 759 C CA . PRO A 1 94 ? 2.551 9.823 -5.636 1.00 93.31 94 PRO A CA 1
ATOM 760 C C . PRO A 1 94 ? 3.488 8.851 -6.370 1.00 93.31 94 PRO A C 1
ATOM 762 O O . PRO A 1 94 ? 3.499 8.814 -7.599 1.00 93.31 94 PRO A O 1
ATOM 765 N N . SER A 1 95 ? 4.261 8.043 -5.631 1.00 93.88 95 SER A N 1
ATOM 766 C CA . SER A 1 95 ? 5.193 7.066 -6.211 1.00 93.88 95 SER A CA 1
ATOM 767 C C . SER A 1 95 ? 4.489 5.928 -6.948 1.00 93.88 95 SER A C 1
ATOM 769 O O . SER A 1 95 ? 5.063 5.394 -7.886 1.00 93.88 95 SER A O 1
ATOM 771 N N . PHE A 1 96 ? 3.260 5.564 -6.574 1.00 95.31 96 PHE A N 1
ATOM 772 C CA . PHE A 1 96 ? 2.478 4.592 -7.336 1.00 95.31 96 PHE A CA 1
ATOM 773 C C . PHE A 1 96 ? 2.132 5.160 -8.718 1.00 95.31 96 PHE A C 1
ATOM 775 O O . PHE A 1 96 ? 2.496 4.584 -9.740 1.00 95.31 96 PHE A O 1
ATOM 782 N N . ASN A 1 97 ? 1.547 6.358 -8.759 1.00 93.69 97 ASN A N 1
ATOM 783 C CA . ASN A 1 97 ? 1.205 7.013 -10.023 1.00 93.69 97 ASN A CA 1
ATOM 784 C C . ASN A 1 97 ? 2.430 7.232 -10.923 1.00 93.69 97 ASN A C 1
ATOM 786 O O . ASN A 1 97 ? 2.348 7.050 -12.134 1.00 93.69 97 ASN A O 1
ATOM 790 N N . PHE A 1 98 ? 3.566 7.627 -10.345 1.00 94.62 98 PHE A N 1
ATOM 791 C CA . PHE A 1 98 ? 4.763 7.934 -11.123 1.00 94.62 98 PHE A CA 1
ATOM 792 C C . PHE A 1 98 ? 5.611 6.696 -11.446 1.00 94.62 98 PHE A C 1
ATOM 794 O O . PHE A 1 98 ? 5.797 6.375 -12.616 1.00 94.62 98 PHE A O 1
ATOM 801 N N . SER A 1 99 ? 6.130 5.999 -10.433 1.00 93.69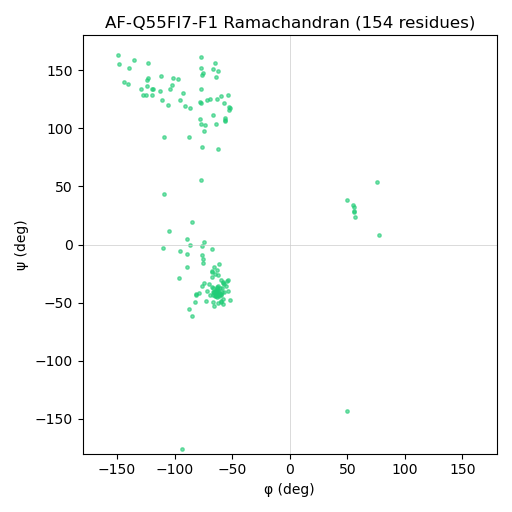 99 SER A N 1
ATOM 802 C CA . SER A 1 99 ? 7.098 4.910 -10.622 1.00 93.69 99 SER A CA 1
ATOM 803 C C . SER A 1 99 ? 6.447 3.624 -11.129 1.00 93.69 99 SER A C 1
ATOM 805 O O . SER A 1 99 ? 7.052 2.936 -11.944 1.00 93.69 99 SER A O 1
ATOM 807 N N . VAL A 1 100 ? 5.220 3.318 -10.688 1.00 94.94 100 VAL A N 1
ATOM 808 C CA . VAL A 1 100 ? 4.520 2.080 -11.074 1.00 94.94 100 VAL A CA 1
ATOM 809 C C . VAL A 1 100 ? 3.737 2.270 -12.371 1.00 94.94 100 VAL A C 1
ATOM 811 O O . VAL A 1 100 ? 3.967 1.550 -13.339 1.00 94.94 100 VAL A O 1
ATOM 814 N N . LEU A 1 101 ? 2.839 3.261 -12.424 1.00 94.88 101 LEU A N 1
ATOM 815 C CA . LEU A 1 101 ? 1.943 3.430 -13.573 1.00 94.88 101 LEU A CA 1
ATOM 816 C C . LEU A 1 101 ? 2.585 4.167 -14.754 1.00 94.88 101 LEU A C 1
ATOM 818 O O . LEU A 1 101 ? 2.466 3.713 -15.887 1.00 94.88 101 LEU A O 1
ATOM 822 N N . LEU A 1 102 ? 3.226 5.318 -14.515 1.00 94.75 102 LEU A N 1
ATOM 823 C CA . LEU A 1 102 ? 3.729 6.163 -15.605 1.00 94.75 102 LEU A CA 1
ATOM 824 C C . LEU A 1 102 ? 5.075 5.687 -16.164 1.00 94.75 102 LEU A C 1
ATOM 826 O O . LEU A 1 102 ? 5.281 5.732 -17.375 1.00 94.75 102 LEU A O 1
ATOM 830 N N . LYS A 1 103 ? 6.012 5.309 -15.28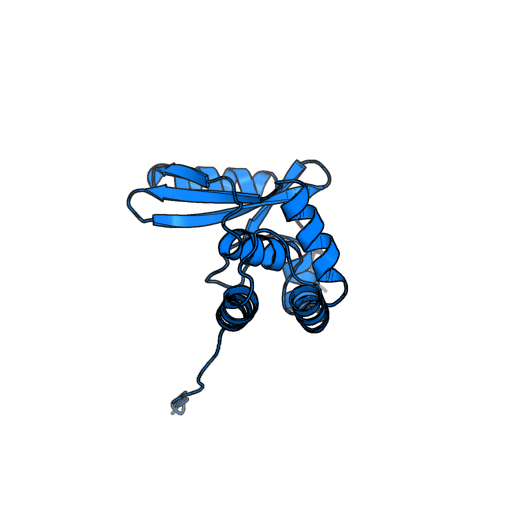9 1.00 95.12 103 LYS A N 1
ATOM 831 C CA . LYS A 1 103 ? 7.369 4.906 -15.681 1.00 95.12 103 LYS A CA 1
ATOM 832 C C . LYS A 1 103 ? 7.552 3.402 -15.810 1.00 95.12 103 LYS A C 1
ATOM 834 O O . LYS A 1 103 ? 8.377 2.979 -16.609 1.00 95.12 103 LYS A O 1
ATOM 839 N N . SER A 1 104 ? 6.785 2.620 -15.051 1.00 93.62 104 SER A N 1
ATOM 840 C CA . SER A 1 104 ? 6.976 1.171 -14.929 1.00 93.62 104 SER A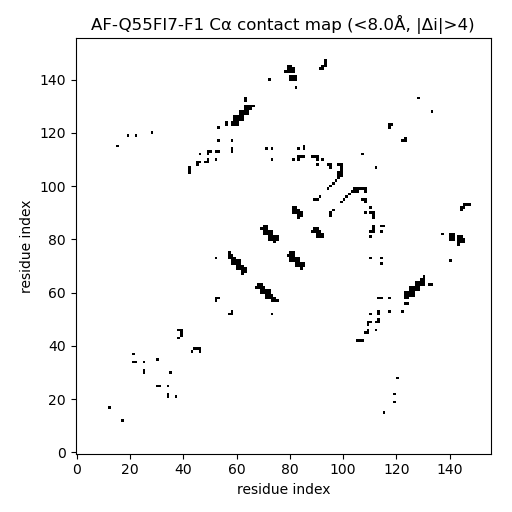 CA 1
ATOM 841 C C . SER A 1 104 ? 8.395 0.783 -14.478 1.00 93.62 104 SER A C 1
ATOM 843 O O . SER A 1 104 ? 8.860 -0.314 -14.768 1.00 93.62 104 SER A O 1
ATOM 845 N N . ASP A 1 105 ? 9.060 1.668 -13.726 1.00 92.94 105 ASP A N 1
ATOM 846 C CA . ASP A 1 105 ? 10.385 1.434 -13.132 1.00 92.94 105 ASP A CA 1
ATOM 847 C C . ASP A 1 105 ? 10.298 0.503 -11.910 1.00 92.94 105 ASP A C 1
ATOM 849 O O . ASP A 1 105 ? 11.300 -0.005 -11.414 1.00 92.94 105 ASP A O 1
ATOM 853 N N . SER A 1 106 ? 9.099 0.313 -11.356 1.00 94.00 106 SER A N 1
ATOM 854 C CA . SER A 1 106 ? 8.861 -0.564 -10.211 1.00 94.00 106 SER A CA 1
ATOM 855 C C . SER A 1 106 ? 7.517 -1.261 -10.358 1.00 94.00 106 SER A C 1
ATOM 857 O O . SER A 1 106 ? 6.533 -0.632 -10.737 1.00 94.00 106 SER A O 1
ATOM 859 N N . VAL A 1 107 ? 7.452 -2.545 -10.003 1.00 92.94 107 VAL A N 1
ATOM 860 C CA . VAL A 1 107 ? 6.189 -3.309 -10.020 1.00 92.94 107 VAL A CA 1
ATOM 861 C C . VAL A 1 107 ? 5.223 -2.800 -8.949 1.00 92.94 107 VAL A C 1
ATOM 863 O O . VAL A 1 107 ? 4.020 -2.719 -9.177 1.00 92.94 107 VAL A O 1
ATOM 866 N N . TYR A 1 108 ? 5.759 -2.407 -7.794 1.00 96.25 108 TYR A N 1
ATOM 867 C CA . TYR A 1 108 ? 5.010 -1.859 -6.671 1.00 96.25 108 TYR A CA 1
ATOM 868 C C . TYR A 1 108 ? 5.764 -0.698 -6.033 1.00 96.25 108 TYR A C 1
ATOM 870 O O . TYR A 1 108 ? 6.993 -0.647 -6.038 1.00 96.25 108 TYR A O 1
ATOM 878 N N . CYS A 1 109 ? 5.025 0.234 -5.433 1.00 96.56 109 CYS A N 1
ATOM 879 C CA . CYS A 1 109 ? 5.628 1.234 -4.565 1.00 96.56 109 CYS A CA 1
ATOM 880 C C . CYS A 1 109 ? 5.965 0.616 -3.197 1.00 96.56 109 CYS A C 1
ATOM 882 O O . CYS A 1 109 ? 5.368 -0.383 -2.786 1.00 96.56 109 CYS A O 1
ATOM 884 N N . LYS A 1 110 ? 6.856 1.260 -2.432 1.00 96.56 110 LYS A N 1
ATOM 885 C CA . LYS A 1 110 ? 7.233 0.769 -1.095 1.00 96.56 110 LYS A CA 1
ATOM 886 C C . LYS A 1 110 ? 6.053 0.536 -0.142 1.00 96.56 110 LYS A C 1
ATOM 888 O O . LYS A 1 110 ? 6.110 -0.366 0.678 1.00 96.56 110 LYS A O 1
ATOM 893 N N . HIS A 1 111 ? 4.970 1.310 -0.263 1.00 96.94 111 HIS A N 1
ATOM 894 C CA . HIS A 1 111 ? 3.798 1.156 0.607 1.00 96.94 111 HIS A CA 1
ATOM 895 C C . HIS A 1 111 ? 2.966 -0.081 0.246 1.00 96.94 111 HIS A C 1
ATOM 897 O O . HIS A 1 111 ? 2.386 -0.708 1.128 1.00 96.94 111 HIS A O 1
ATOM 903 N N . GLN A 1 112 ? 2.906 -0.449 -1.040 1.00 96.94 112 GLN A N 1
ATOM 904 C CA . GLN A 1 112 ? 2.260 -1.692 -1.468 1.00 96.94 112 GLN A CA 1
ATOM 905 C C . GLN A 1 112 ? 3.053 -2.890 -0.949 1.00 96.94 112 GLN A C 1
ATOM 907 O O . GLN A 1 112 ? 2.473 -3.756 -0.303 1.00 96.94 112 GLN A O 1
ATOM 912 N N . ILE A 1 113 ? 4.375 -2.890 -1.158 1.00 95.81 113 ILE A N 1
ATOM 913 C CA . ILE A 1 113 ? 5.270 -3.954 -0.683 1.00 95.81 113 ILE A CA 1
ATOM 914 C C . ILE A 1 113 ? 5.150 -4.092 0.836 1.00 95.81 113 ILE A C 1
ATOM 916 O O . ILE A 1 113 ? 4.869 -5.180 1.326 1.00 95.81 113 ILE A O 1
ATOM 920 N N . SER A 1 114 ? 5.282 -2.993 1.583 1.00 95.69 114 SER A N 1
ATOM 921 C CA . SER A 1 114 ? 5.216 -3.030 3.043 1.00 95.69 114 SER A CA 1
ATOM 922 C C . SER A 1 114 ? 3.858 -3.520 3.554 1.00 95.69 114 SER A C 1
ATOM 924 O O . SER A 1 114 ? 3.819 -4.315 4.485 1.00 95.69 114 SER A O 1
ATOM 926 N N . SER A 1 115 ? 2.747 -3.115 2.924 1.00 95.81 115 SER A N 1
ATOM 927 C CA . SER A 1 115 ? 1.403 -3.585 3.297 1.00 95.81 115 SER A CA 1
ATOM 928 C C . SER A 1 115 ? 1.226 -5.082 3.029 1.00 95.81 115 SER A C 1
ATOM 930 O O . SER A 1 115 ? 0.658 -5.790 3.856 1.00 95.81 115 SER A O 1
ATOM 932 N N . ILE A 1 116 ? 1.733 -5.578 1.893 1.00 93.69 116 ILE A N 1
ATOM 933 C CA . ILE A 1 116 ? 1.704 -7.007 1.549 1.00 93.69 116 ILE A CA 1
ATOM 934 C C . ILE A 1 116 ? 2.508 -7.825 2.554 1.00 93.69 116 ILE A C 1
ATOM 936 O O . ILE A 1 116 ? 2.001 -8.804 3.095 1.00 93.69 116 ILE A O 1
ATOM 940 N N . LEU A 1 117 ? 3.742 -7.412 2.831 1.00 92.62 117 LEU A N 1
ATOM 941 C CA . LEU A 1 117 ? 4.600 -8.108 3.781 1.00 92.62 117 LEU A CA 1
ATOM 942 C C . LEU A 1 117 ? 4.029 -8.055 5.203 1.00 92.62 117 LEU A C 1
ATOM 944 O O . LEU A 1 117 ? 4.059 -9.064 5.897 1.00 92.62 117 LEU A O 1
ATOM 948 N N . ALA A 1 118 ? 3.446 -6.927 5.616 1.00 91.75 118 ALA A N 1
ATOM 949 C CA . ALA A 1 118 ? 2.803 -6.800 6.922 1.00 91.75 118 ALA A CA 1
ATOM 950 C C . ALA A 1 118 ? 1.595 -7.738 7.085 1.00 91.75 118 ALA A C 1
ATOM 952 O O . ALA A 1 118 ? 1.415 -8.306 8.161 1.00 91.75 118 ALA A O 1
ATOM 953 N N . GLU A 1 119 ? 0.797 -7.941 6.028 1.00 89.69 119 GLU A N 1
ATOM 954 C CA . GLU A 1 119 ? -0.287 -8.933 6.037 1.00 89.69 119 GLU A CA 1
ATOM 955 C C . GLU A 1 119 ? 0.256 -10.357 6.182 1.00 89.69 119 GLU A C 1
ATOM 957 O O . GLU A 1 119 ? -0.275 -11.143 6.959 1.00 89.69 119 GLU A O 1
ATOM 962 N N . ILE A 1 120 ? 1.325 -10.690 5.455 1.00 87.56 120 ILE A N 1
ATOM 963 C CA . ILE A 1 120 ? 1.906 -12.037 5.465 1.00 87.56 120 ILE A CA 1
ATOM 964 C C . ILE A 1 120 ? 2.566 -12.347 6.817 1.00 87.56 120 ILE A C 1
ATOM 966 O O . ILE A 1 120 ? 2.360 -13.423 7.370 1.00 87.56 120 ILE A O 1
ATOM 970 N N . ILE A 1 121 ? 3.317 -11.397 7.379 1.00 84.44 121 ILE A N 1
ATOM 971 C CA . ILE A 1 121 ? 4.022 -11.549 8.663 1.00 84.44 121 ILE A CA 1
ATOM 972 C C . ILE A 1 121 ? 3.044 -11.431 9.857 1.00 84.44 121 ILE A C 1
ATOM 974 O O . ILE A 1 121 ? 3.407 -11.738 10.988 1.00 84.44 121 ILE A O 1
ATOM 978 N N . SER A 1 122 ? 1.783 -11.029 9.626 1.00 74.75 122 SER A N 1
ATOM 979 C CA . SER A 1 122 ? 0.747 -10.829 10.658 1.00 74.75 122 SER A CA 1
ATOM 980 C C . SER A 1 122 ? 1.145 -9.845 11.770 1.00 74.75 122 SER A C 1
ATOM 982 O O . SER A 1 122 ? 0.667 -9.941 12.898 1.00 74.75 122 SER A O 1
ATOM 984 N N . ASN A 1 123 ? 2.002 -8.871 11.451 1.00 74.94 123 ASN A N 1
ATOM 985 C CA . ASN A 1 123 ? 2.538 -7.893 12.403 1.00 74.94 123 ASN A CA 1
ATOM 986 C C . ASN A 1 123 ? 1.964 -6.485 12.174 1.00 74.94 123 ASN A C 1
ATOM 988 O O . ASN A 1 123 ? 2.693 -5.497 12.131 1.00 74.94 123 ASN A O 1
ATOM 992 N N . VAL A 1 124 ? 0.654 -6.387 11.937 1.00 88.44 124 VAL A N 1
ATOM 993 C CA . VAL A 1 124 ? -0.007 -5.107 11.658 1.00 88.44 124 VAL A CA 1
ATOM 994 C C . VAL A 1 124 ? -1.055 -4.802 12.715 1.00 88.44 124 VAL A C 1
ATOM 996 O O . VAL A 1 124 ? -1.894 -5.639 13.047 1.00 88.44 124 VAL A O 1
ATOM 999 N N . LYS A 1 125 ? -1.045 -3.566 13.216 1.00 94.44 125 LYS A N 1
ATOM 1000 C CA . LYS A 1 125 ? -2.120 -3.062 14.068 1.00 94.44 125 LYS A CA 1
ATOM 1001 C C . LYS A 1 125 ? -3.436 -3.109 13.295 1.00 94.44 125 LYS A C 1
ATOM 1003 O O . LYS A 1 125 ? -3.517 -2.563 12.196 1.00 94.44 125 LYS A O 1
ATOM 1008 N N . VAL A 1 126 ? -4.467 -3.712 13.877 1.00 96.69 126 VAL A N 1
ATOM 1009 C CA . VAL A 1 126 ? -5.820 -3.738 13.306 1.00 96.69 126 VAL A CA 1
ATOM 1010 C C . VAL A 1 126 ? -6.702 -2.749 14.061 1.00 96.69 126 VAL A C 1
ATOM 1012 O O . VAL A 1 126 ? -6.670 -2.701 15.289 1.00 96.69 126 VAL A O 1
ATOM 1015 N N . ILE A 1 127 ? -7.463 -1.941 13.326 1.00 97.62 127 ILE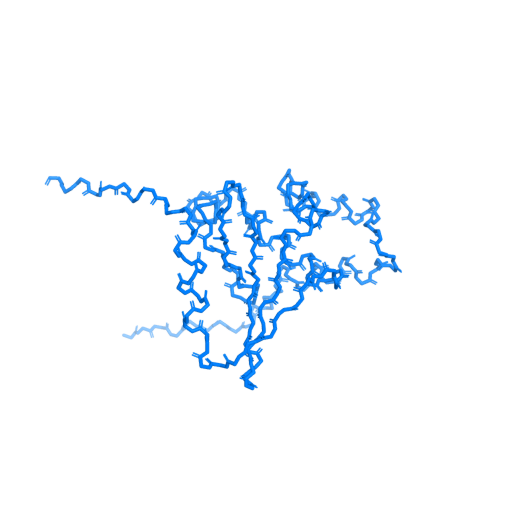 A N 1
ATOM 1016 C CA . ILE A 1 127 ? -8.509 -1.075 13.875 1.00 97.62 127 ILE A CA 1
ATOM 1017 C C . ILE A 1 127 ? -9.809 -1.408 13.154 1.00 97.62 127 ILE A C 1
ATOM 1019 O O . ILE A 1 127 ? -9.850 -1.436 11.922 1.00 97.62 127 ILE A O 1
ATOM 1023 N N . GLU A 1 128 ? -10.849 -1.665 13.935 1.00 98.12 128 GLU A N 1
ATOM 1024 C CA . GLU A 1 128 ? -12.181 -1.970 13.432 1.00 98.12 128 GLU A CA 1
ATOM 1025 C C . GLU A 1 128 ? -13.062 -0.719 13.442 1.00 98.12 128 GLU A C 1
ATOM 1027 O O . GLU A 1 128 ? -12.983 0.097 14.361 1.00 98.12 128 GLU A O 1
ATOM 1032 N N . PHE A 1 129 ? -13.893 -0.592 12.414 1.00 98.38 129 PHE A N 1
ATOM 1033 C CA . PHE A 1 129 ? -14.852 0.489 12.211 1.00 98.38 129 PHE A CA 1
ATOM 1034 C C . PHE A 1 129 ? -16.198 -0.086 11.761 1.00 98.38 129 PHE A C 1
ATOM 1036 O O . PHE A 1 129 ? -16.256 -1.188 11.210 1.00 98.38 129 PHE A O 1
ATOM 1043 N N . ASP A 1 130 ? -17.278 0.666 11.945 1.00 98.38 130 ASP A N 1
ATOM 1044 C CA . ASP A 1 130 ? -18.564 0.329 11.331 1.00 98.38 130 ASP A CA 1
ATOM 1045 C C . ASP A 1 130 ? -18.547 0.668 9.828 1.00 98.38 130 ASP A C 1
ATOM 1047 O O . ASP A 1 130 ? -17.903 1.628 9.396 1.00 98.38 130 ASP A O 1
ATOM 1051 N N . ASP A 1 131 ? -19.267 -0.092 9.002 1.00 98.31 131 ASP A N 1
ATOM 1052 C CA . ASP A 1 131 ? -19.410 0.174 7.566 1.00 98.31 131 ASP A CA 1
ATOM 1053 C C . ASP A 1 131 ? -19.900 1.610 7.275 1.00 98.31 131 ASP A C 1
ATOM 1055 O O . ASP A 1 131 ? -19.515 2.201 6.261 1.00 98.31 131 ASP A O 1
ATOM 1059 N N . SER A 1 132 ? -20.698 2.208 8.168 1.00 98.06 132 SER A N 1
ATOM 1060 C CA . SER A 1 132 ? -21.139 3.609 8.087 1.00 98.06 132 SER A CA 1
ATOM 1061 C C . SER A 1 132 ? -19.993 4.625 8.181 1.00 98.06 132 SER A C 1
ATOM 1063 O O . SER A 1 132 ? -20.115 5.742 7.674 1.00 98.06 132 SER A O 1
ATOM 1065 N N . GLU A 1 133 ? -18.850 4.240 8.751 1.00 98.00 133 GLU A N 1
ATOM 1066 C CA . GLU A 1 133 ? -17.651 5.073 8.864 1.00 98.00 133 GLU A CA 1
ATOM 1067 C C . GLU A 1 133 ? -16.720 4.944 7.650 1.00 98.00 133 GLU A C 1
ATOM 1069 O O . GLU A 1 133 ? -15.767 5.710 7.512 1.00 98.00 133 GLU A O 1
ATOM 1074 N N . TYR A 1 134 ? -16.978 4.017 6.723 1.00 97.44 134 TYR A N 1
ATOM 1075 C CA . TYR A 1 134 ? -16.080 3.748 5.595 1.00 97.44 134 TYR A CA 1
ATOM 1076 C C . TYR A 1 134 ? -15.708 5.008 4.804 1.00 97.44 134 TYR A C 1
ATOM 1078 O O . TYR A 1 134 ? -14.533 5.278 4.538 1.00 97.44 134 TYR A O 1
ATOM 1086 N N . GLN A 1 135 ? -16.711 5.818 4.460 1.00 97.06 135 GLN A N 1
ATOM 1087 C CA . GLN A 1 135 ? -16.504 7.045 3.699 1.00 97.06 135 GLN A CA 1
ATOM 1088 C C . GLN A 1 135 ? -15.721 8.095 4.497 1.00 97.06 135 GLN A C 1
ATOM 1090 O O . GLN A 1 135 ? -14.817 8.726 3.948 1.00 97.06 135 GLN A O 1
ATOM 1095 N N . SER A 1 136 ? -16.048 8.294 5.776 1.00 97.25 136 SER A N 1
ATOM 1096 C CA . SER A 1 136 ? -15.379 9.301 6.605 1.00 97.25 136 SER A CA 1
ATOM 1097 C C . SER A 1 136 ? -13.915 8.934 6.857 1.00 97.25 136 SER A C 1
ATOM 1099 O O . SER A 1 136 ? -13.054 9.813 6.786 1.00 97.25 136 SER A O 1
ATOM 1101 N N . GLN A 1 137 ? -13.609 7.645 7.047 1.00 97.25 137 GLN A N 1
ATOM 1102 C CA . GLN A 1 137 ? -12.234 7.168 7.192 1.00 97.25 137 GLN A CA 1
ATOM 1103 C C . GLN A 1 137 ? -11.420 7.378 5.910 1.00 97.25 137 GLN A C 1
ATOM 1105 O O . GLN A 1 137 ? -10.307 7.899 5.979 1.00 97.25 137 GLN A O 1
ATOM 1110 N N . ILE A 1 138 ? -11.969 7.064 4.729 1.00 95.56 138 ILE A N 1
ATOM 1111 C CA . ILE A 1 138 ? -11.277 7.338 3.457 1.00 95.56 138 ILE A CA 1
ATOM 1112 C C . ILE A 1 138 ? -10.993 8.832 3.296 1.00 95.56 138 ILE A C 1
ATOM 1114 O O . ILE A 1 138 ? -9.852 9.205 3.026 1.00 95.56 138 ILE A O 1
ATOM 1118 N N . LEU A 1 139 ? -11.995 9.690 3.510 1.00 94.88 139 LEU A N 1
ATOM 1119 C CA . LEU A 1 139 ? -11.833 11.142 3.387 1.00 94.88 139 LEU A CA 1
ATOM 1120 C C . LEU A 1 139 ? -10.779 11.688 4.360 1.00 94.88 139 LEU A C 1
ATOM 1122 O O . LEU A 1 139 ? -9.996 12.566 3.993 1.00 94.88 139 LEU A O 1
ATOM 1126 N N . SER A 1 140 ? -10.717 11.143 5.578 1.00 94.31 140 SER A N 1
ATOM 1127 C CA . SER A 1 140 ? -9.678 11.477 6.554 1.00 94.31 140 SER A CA 1
ATOM 1128 C C . SER A 1 140 ? -8.279 11.153 6.018 1.00 94.31 140 SER A C 1
ATOM 1130 O O . SER A 1 140 ? -7.409 12.027 6.000 1.00 94.31 140 SER A O 1
ATOM 1132 N N . ILE A 1 141 ? -8.068 9.944 5.486 1.00 94.00 141 ILE A N 1
ATOM 1133 C CA . ILE A 1 141 ? -6.778 9.548 4.902 1.00 94.00 141 ILE A CA 1
ATOM 1134 C C . ILE A 1 141 ? -6.430 10.395 3.674 1.00 94.00 141 ILE A C 1
ATOM 1136 O O . ILE A 1 141 ? -5.300 10.869 3.556 1.00 94.00 141 ILE A O 1
ATOM 1140 N N . GLU A 1 142 ? -7.385 10.639 2.779 1.00 90.44 142 GLU A N 1
ATOM 1141 C CA . GLU A 1 142 ? -7.163 11.452 1.581 1.00 90.44 142 GLU A CA 1
ATOM 1142 C C . GLU A 1 142 ? -6.808 12.903 1.915 1.00 90.44 142 GLU A C 1
ATOM 1144 O O . GLU A 1 142 ? -5.937 13.481 1.258 1.00 90.44 142 GLU A O 1
ATOM 1149 N N . SER A 1 143 ? -7.411 13.478 2.961 1.00 89.69 143 SER A N 1
ATOM 1150 C CA . SER A 1 143 ? -7.077 14.827 3.438 1.00 89.69 143 SER A CA 1
ATOM 1151 C C . SER A 1 143 ? -5.626 14.952 3.922 1.00 89.69 143 SER A C 1
ATOM 1153 O O . SER A 1 143 ? -5.041 16.031 3.838 1.00 89.69 143 SER A O 1
ATOM 1155 N N . LEU A 1 144 ? -5.028 13.838 4.361 1.00 88.25 144 LEU A N 1
ATOM 1156 C CA . LEU A 1 144 ? -3.641 13.737 4.816 1.00 88.25 144 LEU A CA 1
ATOM 1157 C C . LEU A 1 144 ? -2.688 13.265 3.708 1.00 88.25 144 LEU A C 1
ATOM 1159 O O . LEU A 1 144 ? -1.476 13.210 3.914 1.00 88.25 144 LEU A O 1
ATOM 1163 N N . SER A 1 145 ? -3.193 12.901 2.531 1.00 83.00 145 SER A N 1
ATOM 1164 C CA . SER A 1 145 ? -2.345 12.478 1.420 1.00 83.00 145 SER A CA 1
ATOM 1165 C C . SER A 1 145 ? -1.690 13.691 0.748 1.00 83.00 145 SER A C 1
ATOM 1167 O O . SER A 1 145 ? -2.344 14.690 0.434 1.00 83.00 145 SER A O 1
ATOM 1169 N N . PHE A 1 146 ? -0.380 13.621 0.484 1.00 74.12 146 PHE A N 1
ATOM 1170 C CA . PHE A 1 146 ? 0.252 14.610 -0.388 1.00 74.12 146 PHE A CA 1
ATOM 1171 C C . PHE A 1 146 ? -0.291 14.431 -1.802 1.00 74.12 146 PHE A C 1
ATOM 1173 O O . PHE A 1 146 ? 0.015 13.446 -2.475 1.00 74.12 146 PHE A O 1
ATOM 1180 N N . LYS A 1 147 ? -1.067 15.405 -2.275 1.00 63.88 147 LYS A N 1
ATOM 1181 C CA . LYS A 1 147 ? -1.458 15.455 -3.681 1.00 63.88 147 LYS A CA 1
ATOM 1182 C C . LYS A 1 147 ? -0.217 15.784 -4.503 1.00 63.88 147 LYS A C 1
ATOM 1184 O O . LYS A 1 147 ? 0.441 16.795 -4.253 1.00 63.88 147 LYS A O 1
ATOM 1189 N N . THR A 1 148 ? 0.102 14.953 -5.496 1.00 54.09 148 THR A N 1
ATOM 1190 C CA . THR A 1 148 ? 1.004 15.382 -6.569 1.00 54.09 148 THR A CA 1
ATOM 1191 C C . THR A 1 148 ? 0.421 16.681 -7.126 1.00 54.09 148 THR A C 1
ATOM 1193 O O . THR A 1 148 ? -0.776 16.689 -7.430 1.00 54.09 148 THR A O 1
ATOM 1196 N N . PRO A 1 149 ? 1.187 17.778 -7.253 1.00 51.41 149 PRO A N 1
ATOM 1197 C CA . PRO A 1 149 ? 0.715 18.928 -8.002 1.00 51.41 149 PRO A CA 1
ATOM 1198 C C . PRO A 1 149 ? 0.362 18.419 -9.397 1.00 51.41 149 PRO A C 1
ATOM 1200 O O . PRO A 1 149 ? 1.245 18.038 -10.163 1.00 51.41 149 PRO A O 1
ATOM 1203 N N . THR A 1 150 ? -0.931 18.318 -9.708 1.00 50.00 150 THR A N 1
ATOM 1204 C CA . THR A 1 150 ? -1.381 18.061 -11.071 1.00 50.00 150 THR A CA 1
ATOM 1205 C C . THR A 1 150 ? -0.777 19.175 -11.899 1.00 50.00 150 THR A C 1
ATOM 1207 O O . THR A 1 150 ? -1.155 20.338 -11.732 1.00 50.00 150 THR A O 1
ATOM 1210 N N . HIS A 1 151 ? 0.214 18.839 -12.727 1.00 44.03 151 HIS A N 1
ATOM 1211 C CA . HIS A 1 151 ? 0.735 19.769 -13.710 1.00 44.03 151 HIS A CA 1
ATOM 1212 C C . HIS A 1 151 ? -0.487 20.260 -14.476 1.00 44.03 151 HIS A C 1
ATOM 1214 O O . HIS A 1 151 ? -1.198 19.449 -15.074 1.00 44.03 151 HIS A O 1
ATOM 1220 N N . LYS A 1 152 ? -0.804 21.558 -14.380 1.00 36.94 152 LYS A N 1
ATOM 1221 C CA . LYS A 1 152 ? -1.878 22.136 -15.184 1.00 36.94 152 LYS A CA 1
ATOM 1222 C C . LYS A 1 152 ? -1.553 21.736 -16.618 1.00 36.94 152 LYS A C 1
ATOM 1224 O O . LYS A 1 152 ? -0.468 22.062 -17.101 1.00 36.94 152 LYS A O 1
ATOM 1229 N N . PHE A 1 153 ? -2.427 20.962 -17.259 1.00 44.19 153 PHE A N 1
ATOM 1230 C CA . PHE A 1 153 ? -2.353 20.799 -18.702 1.00 44.19 153 PHE A CA 1
ATOM 1231 C C . PHE A 1 153 ? -2.434 22.219 -19.254 1.00 44.19 153 PHE A C 1
ATOM 1233 O O . PHE A 1 153 ? -3.470 22.873 -19.130 1.00 44.19 153 PHE A O 1
ATOM 1240 N N . GLN A 1 154 ? -1.309 22.739 -19.739 1.00 41.84 154 GLN A N 1
ATOM 1241 C CA . GLN A 1 154 ? -1.305 23.983 -20.484 1.00 41.84 154 GLN A CA 1
ATOM 1242 C C . GLN A 1 154 ? -2.117 23.677 -21.740 1.00 41.84 154 GLN A C 1
ATOM 1244 O O . GLN A 1 154 ? -1.673 22.918 -22.603 1.00 41.84 154 GLN A O 1
ATOM 1249 N N . GLN A 1 155 ? -3.360 24.161 -21.766 1.00 41.66 155 GLN A N 1
ATOM 1250 C CA . GLN A 1 155 ? -4.133 24.222 -22.997 1.00 41.66 155 GLN A CA 1
ATOM 1251 C C . GLN A 1 155 ? -3.292 25.055 -23.967 1.00 41.66 155 GLN A C 1
ATOM 1253 O O . GLN A 1 155 ? -2.851 26.146 -23.603 1.00 41.66 155 GLN A O 1
ATOM 1258 N N . LYS A 1 156 ? -2.961 24.447 -25.108 1.00 49.41 156 LYS A N 1
ATOM 1259 C CA . LYS A 1 156 ? -2.189 25.074 -26.181 1.00 49.41 156 LYS A CA 1
ATOM 1260 C C . LYS A 1 156 ? -2.890 26.319 -26.701 1.00 49.41 156 LYS A C 1
ATOM 1262 O O . LYS A 1 156 ? -4.137 26.270 -26.788 1.00 49.41 156 LYS A O 1
#

Foldseek 3Di:
DDDDPPPPDPPDDDVLNVLLVLCVPVPDLDQDPVSVVVVCVQFPPLQVVLVVQLVVLQKAWEAAPDVRDIWIWGADPPRAIKTGDQVVLDIPAPCCVPCVPPVVVGVHGSPSNNHSVCVSSVSHHYDYDYPVCVVVVVVVNVVRYDDDPPPPPPPD